Protein AF-A0A1C4S530-F1 (afdb_monomer_lite)

Radius of gyration: 31.11 Å; chains: 1; bounding box: 67×74×78 Å

Structure (mmCIF, N/CA/C/O backbone):
data_AF-A0A1C4S530-F1
#
_entry.id   AF-A0A1C4S530-F1
#
loop_
_atom_site.group_PDB
_atom_site.id
_atom_site.type_symbol
_atom_site.label_atom_id
_atom_site.label_alt_id
_atom_site.label_comp_id
_atom_site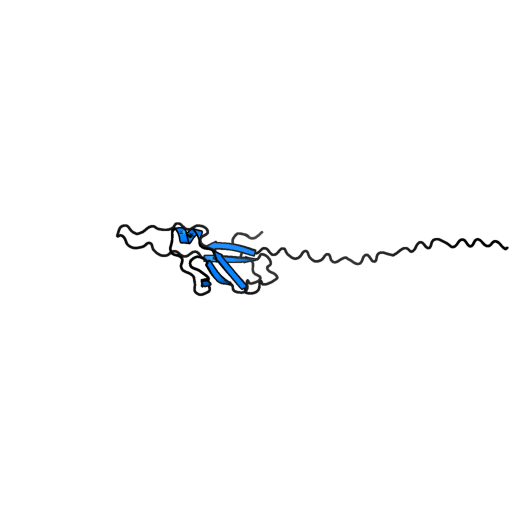.label_asym_id
_atom_site.label_entity_id
_atom_site.label_seq_id
_atom_site.pdbx_PDB_ins_code
_atom_site.Cartn_x
_atom_site.Cartn_y
_atom_site.Cartn_z
_atom_site.occupancy
_atom_site.B_iso_or_equiv
_atom_site.auth_seq_id
_atom_site.auth_comp_id
_atom_site.auth_asym_id
_atom_site.auth_atom_id
_atom_site.pdbx_PDB_model_num
ATOM 1 N N . MET A 1 1 ? 43.757 -61.475 -52.019 1.00 36.56 1 MET A N 1
ATOM 2 C CA . MET A 1 1 ? 43.986 -60.461 -53.071 1.00 36.56 1 MET A CA 1
ATOM 3 C C . MET A 1 1 ? 44.441 -59.167 -52.401 1.00 36.56 1 MET A C 1
ATOM 5 O O . MET A 1 1 ? 43.772 -58.729 -51.484 1.00 36.56 1 MET A O 1
ATOM 9 N N . LYS A 1 2 ? 45.627 -58.675 -52.795 1.00 36.78 2 LYS A N 1
ATOM 10 C CA . LYS A 1 2 ? 46.215 -57.321 -52.653 1.00 36.78 2 LYS A CA 1
ATOM 11 C C . LYS A 1 2 ? 45.880 -56.489 -51.389 1.00 36.78 2 LYS A C 1
ATOM 13 O O . LYS A 1 2 ? 44.809 -55.911 -51.271 1.00 36.78 2 LYS A O 1
ATOM 18 N N . LYS A 1 3 ? 46.882 -56.391 -50.504 1.00 38.97 3 LYS A N 1
ATOM 19 C CA . LYS A 1 3 ? 47.008 -55.445 -49.380 1.00 38.97 3 LYS A CA 1
ATOM 20 C C . LYS A 1 3 ? 47.138 -54.004 -49.886 1.00 38.97 3 LYS A C 1
ATOM 22 O O . LYS A 1 3 ? 48.052 -53.762 -50.668 1.00 38.97 3 LYS A O 1
ATOM 27 N N . THR A 1 4 ? 46.379 -53.073 -49.305 1.00 43.69 4 THR A N 1
ATOM 28 C CA . THR A 1 4 ? 46.829 -51.681 -49.134 1.00 43.69 4 THR A CA 1
ATOM 29 C C . THR A 1 4 ? 46.216 -51.102 -47.856 1.00 43.69 4 THR A C 1
ATOM 31 O O . THR A 1 4 ? 45.026 -50.811 -47.802 1.00 43.69 4 THR A O 1
ATOM 34 N N . LEU A 1 5 ? 47.035 -50.981 -46.808 1.00 44.09 5 LEU A N 1
ATOM 35 C CA . LEU A 1 5 ? 46.754 -50.168 -45.625 1.00 44.09 5 LEU A CA 1
ATOM 36 C C . LEU A 1 5 ? 47.049 -48.715 -46.006 1.00 44.09 5 LEU A C 1
ATOM 38 O O . LEU A 1 5 ? 48.189 -48.406 -46.349 1.00 44.09 5 LEU A O 1
ATOM 42 N N . ILE A 1 6 ? 46.048 -47.840 -45.960 1.00 48.97 6 ILE A N 1
ATOM 43 C CA . ILE A 1 6 ? 46.255 -46.394 -46.074 1.00 48.97 6 ILE A CA 1
ATOM 44 C C . ILE A 1 6 ? 45.982 -45.809 -44.693 1.00 48.97 6 ILE A C 1
ATOM 46 O O . ILE A 1 6 ? 44.839 -45.672 -44.267 1.00 48.97 6 ILE A O 1
ATOM 50 N N . ALA A 1 7 ? 47.067 -45.521 -43.978 1.00 43.31 7 ALA A N 1
ATOM 51 C CA . ALA A 1 7 ? 47.052 -44.620 -42.841 1.00 43.31 7 ALA A CA 1
ATOM 52 C C . ALA A 1 7 ? 46.785 -43.205 -43.369 1.00 43.31 7 ALA A C 1
ATOM 54 O O . ALA A 1 7 ? 47.434 -42.763 -44.317 1.00 43.31 7 ALA A O 1
ATOM 55 N N . SER A 1 8 ? 45.830 -42.486 -42.790 1.00 40.38 8 SER A N 1
ATOM 56 C CA . SER A 1 8 ? 45.622 -41.072 -43.100 1.00 40.38 8 SER A CA 1
ATOM 57 C C . SER A 1 8 ? 45.393 -40.294 -41.812 1.00 40.38 8 SER A C 1
ATOM 59 O O . SER A 1 8 ? 44.363 -40.408 -41.159 1.00 40.38 8 SER A O 1
ATOM 61 N N . ALA A 1 9 ? 46.477 -39.603 -41.460 1.00 43.66 9 ALA A N 1
ATOM 62 C CA . ALA A 1 9 ? 46.663 -38.443 -40.603 1.00 43.66 9 ALA A CA 1
ATOM 63 C C . ALA A 1 9 ? 45.449 -37.911 -39.820 1.00 43.66 9 ALA A C 1
ATOM 65 O O . ALA A 1 9 ? 44.469 -37.430 -40.385 1.00 43.66 9 ALA A O 1
ATOM 66 N N . ALA A 1 10 ? 45.619 -37.867 -38.497 1.00 41.34 10 ALA A N 1
ATOM 67 C CA . ALA A 1 10 ? 44.863 -36.999 -37.610 1.00 41.34 10 ALA A CA 1
ATOM 68 C C . ALA A 1 10 ? 45.062 -35.533 -38.030 1.00 41.34 10 ALA A C 1
ATOM 70 O O . ALA A 1 10 ? 46.158 -34.985 -37.907 1.00 41.34 10 ALA A O 1
ATOM 71 N N . VAL A 1 11 ? 44.001 -34.892 -38.520 1.00 43.22 11 VAL A N 1
ATOM 72 C CA . VAL A 1 11 ? 43.961 -33.436 -38.667 1.00 43.22 11 VAL A CA 1
ATOM 73 C C . VAL A 1 11 ? 43.577 -32.856 -37.310 1.00 43.22 11 VAL A C 1
ATOM 75 O O . VAL A 1 11 ? 42.413 -32.860 -36.914 1.00 43.22 11 VAL A O 1
ATOM 78 N N . LEU A 1 12 ? 44.586 -32.376 -36.586 1.00 45.38 12 LEU A N 1
ATOM 79 C CA . LEU A 1 12 ? 44.434 -31.443 -35.473 1.00 45.38 12 LEU A CA 1
ATOM 80 C C . LEU A 1 12 ? 43.923 -30.112 -36.041 1.00 45.38 12 LEU A C 1
ATOM 82 O O . LEU A 1 12 ? 44.698 -29.241 -36.426 1.00 45.38 12 LEU A O 1
ATOM 86 N N . GLY A 1 13 ? 42.602 -29.976 -36.139 1.00 40.59 13 GLY A N 1
ATOM 87 C CA . GLY A 1 13 ? 41.952 -28.704 -36.424 1.00 40.59 13 GLY A CA 1
ATOM 88 C C . GLY A 1 13 ? 41.958 -27.834 -35.173 1.00 40.59 13 GLY A C 1
ATOM 89 O O . GLY A 1 13 ? 41.076 -27.958 -34.328 1.00 40.59 13 GLY A O 1
ATOM 90 N N . ALA A 1 14 ? 42.957 -26.962 -35.047 1.00 47.00 14 ALA A N 1
ATOM 91 C CA . ALA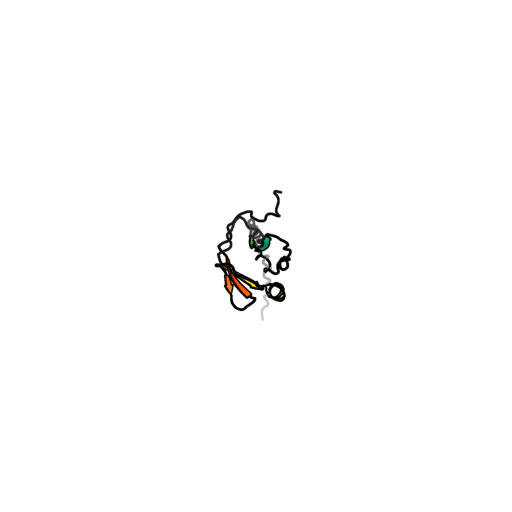 A 1 14 ? 42.938 -25.869 -34.087 1.00 47.00 14 ALA A CA 1
ATOM 92 C C . ALA A 1 14 ? 41.812 -24.894 -34.470 1.00 47.00 14 ALA A C 1
ATOM 94 O O . ALA A 1 14 ? 41.964 -24.073 -35.373 1.00 47.00 14 ALA A O 1
ATOM 95 N N . LEU A 1 15 ? 40.664 -24.991 -33.797 1.00 42.56 15 LEU A N 1
ATOM 96 C CA . LEU A 1 15 ? 39.668 -23.925 -33.795 1.00 42.56 15 LEU A CA 1
ATOM 97 C C . LEU A 1 15 ? 40.229 -22.781 -32.948 1.00 42.56 15 LEU A C 1
ATOM 99 O O . LEU A 1 15 ? 40.203 -22.821 -31.720 1.00 42.56 15 LEU A O 1
ATOM 103 N N . ALA A 1 16 ? 40.790 -21.783 -33.628 1.00 47.94 16 ALA A N 1
ATOM 104 C CA . ALA A 1 16 ? 41.163 -20.515 -33.029 1.00 47.94 16 ALA A CA 1
ATOM 105 C C . ALA A 1 16 ? 39.907 -19.873 -32.422 1.00 47.94 16 ALA A C 1
ATOM 107 O O . ALA A 1 16 ? 39.006 -19.437 -33.140 1.00 47.94 16 ALA A O 1
ATOM 108 N N . ALA A 1 17 ? 39.838 -19.839 -31.093 1.00 47.34 17 ALA A N 1
ATOM 109 C CA . ALA A 1 17 ? 38.860 -19.041 -30.381 1.00 47.34 17 ALA A CA 1
ATOM 110 C C . ALA A 1 17 ? 39.128 -17.569 -30.715 1.00 47.34 17 ALA A C 1
ATOM 112 O O . ALA A 1 17 ? 40.118 -16.987 -30.270 1.00 47.34 17 ALA A O 1
ATOM 113 N N . VAL A 1 18 ? 38.254 -16.968 -31.519 1.00 47.12 18 VAL A N 1
ATOM 114 C CA . VAL A 1 18 ? 38.165 -15.514 -31.631 1.00 47.12 18 VAL A CA 1
ATOM 115 C C . VAL A 1 18 ? 37.648 -14.985 -30.296 1.00 47.12 18 VAL A C 1
ATOM 117 O O . VAL A 1 18 ? 36.452 -14.816 -30.087 1.00 47.12 18 VAL A O 1
ATOM 120 N N . ALA A 1 19 ? 38.561 -14.762 -29.353 1.00 50.94 19 ALA A N 1
ATOM 121 C CA . ALA A 1 19 ? 38.297 -13.972 -28.162 1.00 50.94 19 ALA A CA 1
ATOM 122 C C . ALA A 1 19 ? 38.162 -12.502 -28.588 1.00 50.94 19 ALA A C 1
ATOM 124 O O . ALA A 1 19 ? 39.060 -11.687 -28.391 1.00 50.94 19 ALA A O 1
ATOM 125 N N . GLY A 1 20 ? 37.046 -12.168 -29.241 1.00 49.59 20 GLY A N 1
ATOM 126 C CA . GLY A 1 20 ? 36.557 -10.796 -29.210 1.00 49.59 20 GLY A CA 1
ATOM 127 C C . GLY A 1 20 ? 36.238 -10.438 -27.756 1.00 49.59 20 GLY A C 1
ATOM 128 O O . GLY A 1 20 ? 35.955 -11.347 -26.967 1.00 49.59 20 GLY A O 1
ATOM 129 N N . PRO A 1 21 ? 36.290 -9.156 -27.361 1.00 48.03 21 PRO A N 1
ATOM 130 C CA . PRO A 1 21 ? 35.796 -8.768 -26.053 1.00 48.03 21 PRO A CA 1
ATOM 131 C C . PRO A 1 21 ? 34.336 -9.208 -25.986 1.00 48.03 21 PRO A C 1
ATOM 133 O O . PRO A 1 21 ? 33.477 -8.662 -26.679 1.00 48.03 21 PRO A O 1
ATOM 136 N N . ALA A 1 22 ? 34.065 -10.243 -25.193 1.00 52.09 22 ALA A N 1
ATOM 137 C CA . ALA A 1 22 ? 32.719 -10.522 -24.761 1.00 52.09 22 ALA A CA 1
ATOM 138 C C . ALA A 1 22 ? 32.306 -9.271 -23.992 1.00 52.09 22 ALA A C 1
ATOM 140 O O . ALA A 1 22 ? 32.765 -9.042 -22.873 1.00 52.09 22 ALA A O 1
ATOM 141 N N . VAL A 1 23 ? 31.495 -8.420 -24.622 1.00 55.88 23 VAL A N 1
ATOM 142 C CA . VAL A 1 23 ? 30.657 -7.513 -23.856 1.00 55.88 23 VAL A CA 1
ATOM 143 C C . VAL A 1 23 ? 29.803 -8.459 -23.028 1.00 55.88 23 VAL A C 1
ATOM 145 O O . VAL A 1 23 ? 28.897 -9.118 -23.536 1.00 55.88 23 VAL A O 1
ATOM 148 N N . ALA A 1 24 ? 30.188 -8.653 -21.766 1.00 49.12 24 ALA A N 1
ATOM 149 C CA . ALA A 1 24 ? 29.253 -9.198 -20.806 1.00 49.12 24 ALA A CA 1
ATOM 150 C C . ALA A 1 24 ? 27.981 -8.362 -20.988 1.00 49.12 24 ALA A C 1
ATOM 152 O O . ALA A 1 24 ? 28.112 -7.135 -21.123 1.00 49.12 24 ALA A O 1
ATOM 153 N N . PRO A 1 25 ? 26.783 -8.973 -21.081 1.00 50.59 25 PRO A N 1
ATOM 154 C CA . PRO A 1 25 ? 25.578 -8.169 -21.012 1.00 50.59 25 PRO A CA 1
ATOM 155 C C . PRO A 1 25 ? 25.775 -7.304 -19.775 1.00 50.59 25 PRO A C 1
ATOM 157 O O . PRO A 1 25 ? 26.113 -7.846 -18.716 1.00 50.59 25 PRO A O 1
ATOM 160 N N . ALA A 1 26 ? 25.722 -5.977 -19.943 1.00 54.94 26 ALA A N 1
ATOM 161 C CA . ALA A 1 26 ? 25.691 -5.077 -18.804 1.00 54.94 26 ALA A CA 1
ATOM 162 C C . ALA A 1 26 ? 24.681 -5.715 -17.861 1.00 54.94 26 ALA A C 1
ATOM 164 O O . ALA A 1 26 ? 23.555 -5.960 -18.302 1.00 54.94 26 ALA A O 1
ATOM 165 N N . ALA A 1 27 ? 25.129 -6.157 -16.679 1.00 50.53 27 ALA A N 1
ATOM 166 C CA . ALA A 1 27 ? 24.240 -6.790 -15.723 1.00 50.53 27 ALA A CA 1
ATOM 167 C C . ALA A 1 27 ? 23.031 -5.867 -15.667 1.00 50.53 27 ALA A C 1
ATOM 169 O O . ALA A 1 27 ? 23.225 -4.678 -15.397 1.00 50.53 27 ALA A O 1
ATOM 170 N N . ALA A 1 28 ? 21.860 -6.352 -16.102 1.00 54.94 28 ALA A N 1
ATOM 171 C CA . ALA A 1 28 ? 20.667 -5.524 -16.127 1.00 54.94 28 ALA A CA 1
ATOM 172 C C . ALA A 1 28 ? 20.617 -4.879 -14.748 1.00 54.94 28 ALA A C 1
ATOM 174 O O . ALA A 1 28 ? 20.715 -5.606 -13.753 1.00 54.94 28 ALA A O 1
ATOM 175 N N . ALA A 1 29 ? 20.651 -3.544 -14.693 1.00 62.69 29 ALA A N 1
ATOM 176 C CA . ALA A 1 29 ? 20.607 -2.855 -13.418 1.00 62.69 29 ALA A CA 1
ATOM 177 C C . ALA A 1 29 ? 19.404 -3.445 -12.679 1.00 62.69 29 ALA A C 1
ATOM 179 O O . ALA A 1 29 ? 18.300 -3.442 -13.222 1.00 62.69 29 ALA A O 1
ATOM 180 N N . SER A 1 30 ? 19.661 -4.097 -11.541 1.00 77.56 30 SER A N 1
ATOM 181 C CA . SER A 1 30 ? 18.616 -4.789 -10.796 1.00 77.56 30 SER A CA 1
ATOM 182 C C . SER A 1 30 ? 17.540 -3.764 -10.479 1.00 77.56 30 SER A C 1
ATOM 184 O O . SER A 1 30 ? 17.835 -2.767 -9.824 1.00 77.56 30 SER A O 1
ATOM 186 N N . ASP A 1 31 ? 16.329 -3.995 -10.972 1.00 84.81 31 ASP A N 1
ATOM 187 C CA . ASP A 1 31 ? 15.206 -3.091 -10.772 1.00 84.81 31 ASP A CA 1
ATOM 188 C C . ASP A 1 31 ? 14.248 -3.716 -9.763 1.00 84.81 31 ASP A C 1
ATOM 190 O O . ASP A 1 31 ? 13.508 -4.647 -10.089 1.00 84.81 31 ASP A O 1
ATOM 194 N N . ALA A 1 32 ? 14.331 -3.272 -8.509 1.00 87.94 32 ALA A N 1
ATOM 195 C CA . ALA A 1 32 ? 13.386 -3.678 -7.481 1.00 87.94 32 ALA A CA 1
ATOM 196 C C . ALA A 1 32 ? 12.233 -2.680 -7.423 1.00 87.94 32 ALA A C 1
ATOM 198 O O . ALA A 1 32 ? 12.451 -1.473 -7.481 1.00 87.94 32 ALA A O 1
ATOM 199 N N . LEU A 1 33 ? 11.017 -3.200 -7.266 1.00 90.12 33 LEU A N 1
ATOM 200 C CA . LEU A 1 33 ? 9.833 -2.404 -6.979 1.00 90.12 33 LEU A CA 1
ATOM 201 C C . LEU A 1 33 ? 9.664 -2.294 -5.461 1.00 90.12 33 LEU A C 1
ATOM 203 O O . LEU A 1 33 ? 9.642 -3.305 -4.759 1.00 90.12 33 LEU A O 1
ATOM 207 N N . TRP A 1 34 ? 9.516 -1.074 -4.966 1.00 90.69 34 TRP A N 1
ATOM 208 C CA . TRP A 1 34 ? 9.332 -0.771 -3.554 1.00 90.69 34 TRP A CA 1
ATOM 209 C C . TRP A 1 34 ? 7.919 -0.270 -3.312 1.00 90.69 34 TRP A C 1
ATOM 211 O O . TRP A 1 34 ? 7.445 0.600 -4.037 1.00 90.69 34 TRP A O 1
ATOM 221 N N . LEU A 1 35 ? 7.277 -0.790 -2.269 1.00 91.12 35 LEU A N 1
ATOM 222 C CA . LEU A 1 35 ? 5.991 -0.315 -1.777 1.00 91.12 35 LEU A CA 1
ATOM 223 C C . LEU A 1 35 ? 6.134 0.058 -0.306 1.00 91.12 35 LEU A C 1
ATOM 225 O O . LEU A 1 35 ? 6.746 -0.677 0.469 1.00 91.12 35 LEU A O 1
ATOM 229 N N . TRP A 1 36 ? 5.572 1.197 0.074 1.00 92.12 36 TRP A N 1
ATOM 230 C CA . TRP A 1 36 ? 5.510 1.642 1.463 1.00 92.12 36 TRP A CA 1
ATOM 231 C C . TRP A 1 36 ? 4.277 2.512 1.665 1.00 92.12 36 TRP A C 1
ATOM 233 O O . TRP A 1 36 ? 3.620 2.902 0.702 1.00 92.12 36 TRP A O 1
ATOM 243 N N . SER A 1 37 ? 3.959 2.826 2.914 1.00 91.31 37 SER A N 1
ATOM 244 C CA . SER A 1 37 ? 2.909 3.781 3.237 1.00 91.31 37 SER A CA 1
ATOM 245 C C . SER A 1 37 ? 3.479 5.041 3.878 1.00 91.31 37 SER A C 1
ATOM 247 O O . SER A 1 37 ? 4.513 5.009 4.547 1.00 91.31 37 SER A O 1
ATOM 249 N N . ASP A 1 38 ? 2.786 6.154 3.667 1.00 88.50 38 ASP A N 1
ATOM 250 C CA . ASP A 1 38 ? 2.982 7.406 4.384 1.00 88.50 38 ASP A CA 1
ATOM 251 C C . ASP A 1 38 ? 1.629 7.847 4.985 1.00 88.50 38 ASP A C 1
ATOM 253 O O . ASP A 1 38 ? 0.696 8.167 4.232 1.00 88.50 38 ASP A O 1
ATOM 257 N N . PRO A 1 39 ? 1.468 7.791 6.320 1.00 90.38 39 PRO A N 1
ATOM 258 C CA . PRO A 1 39 ? 2.477 7.381 7.304 1.00 90.38 39 PRO A CA 1
ATOM 259 C C . PRO A 1 39 ? 2.785 5.869 7.270 1.00 90.38 39 PRO A C 1
ATOM 261 O O . PRO A 1 39 ? 1.982 5.060 6.806 1.00 90.38 39 PRO A O 1
ATOM 264 N N . TYR A 1 40 ? 3.954 5.466 7.779 1.00 87.19 40 TYR A N 1
ATOM 265 C CA . TYR A 1 40 ? 4.335 4.043 7.872 1.00 87.19 40 TYR A CA 1
ATOM 266 C C . TYR A 1 40 ? 3.511 3.281 8.924 1.00 87.19 40 TYR A C 1
ATOM 268 O O . TYR A 1 40 ? 3.253 2.089 8.789 1.00 87.19 40 TYR A O 1
ATOM 276 N N . GLU A 1 41 ? 3.079 3.986 9.966 1.00 89.50 41 GLU A N 1
ATOM 277 C CA . GLU A 1 41 ? 2.233 3.468 11.035 1.00 89.50 41 GLU A CA 1
ATOM 278 C C . GLU A 1 41 ? 1.116 4.473 11.311 1.00 89.50 41 GLU A C 1
ATOM 280 O O . GLU A 1 41 ? 1.327 5.687 11.243 1.00 89.50 41 GLU A O 1
ATOM 285 N N . ILE A 1 42 ? -0.077 3.968 11.617 1.00 88.50 42 ILE A N 1
ATOM 286 C CA . ILE A 1 42 ? -1.238 4.790 11.931 1.00 88.50 42 ILE A CA 1
ATOM 287 C C . ILE A 1 42 ? -1.952 4.245 13.162 1.00 88.50 42 ILE A C 1
ATOM 289 O O . ILE A 1 42 ? -2.207 3.048 13.276 1.00 88.50 42 ILE A O 1
ATOM 293 N N . THR A 1 43 ? -2.306 5.146 14.073 1.00 88.31 43 THR A N 1
ATOM 294 C CA . THR A 1 43 ? -3.123 4.822 15.243 1.00 88.31 43 THR A CA 1
ATOM 295 C C . THR A 1 43 ? -4.555 5.233 14.962 1.00 88.31 43 THR A C 1
ATOM 297 O O . THR A 1 43 ? -4.840 6.413 14.753 1.00 88.31 43 THR A O 1
ATOM 300 N N . LEU A 1 44 ? -5.481 4.274 14.975 1.00 85.81 44 LEU A N 1
ATOM 301 C CA . LEU A 1 44 ? -6.892 4.595 14.810 1.00 85.81 44 LEU A CA 1
ATOM 302 C C . LEU A 1 44 ? -7.459 5.260 16.065 1.00 85.81 44 LEU A C 1
ATOM 304 O O . LEU A 1 44 ? -7.388 4.709 17.163 1.00 85.81 44 LEU A O 1
ATOM 308 N N . ALA A 1 45 ? -8.020 6.457 15.893 1.00 84.50 45 ALA A N 1
ATOM 309 C CA . ALA A 1 45 ? -8.775 7.121 16.941 1.00 84.50 45 ALA A CA 1
ATOM 310 C C . ALA A 1 45 ? -10.094 6.375 17.190 1.00 84.50 45 ALA A C 1
ATOM 312 O O . ALA A 1 45 ? -10.759 5.933 16.252 1.00 84.50 45 ALA A O 1
ATOM 313 N N . GLY A 1 46 ? -10.466 6.247 18.463 1.00 82.31 46 GLY A N 1
ATOM 314 C CA . GLY A 1 46 ? -11.806 5.824 18.857 1.00 82.31 46 GLY A CA 1
ATOM 315 C C . GLY A 1 46 ? -12.824 6.966 18.734 1.00 82.31 46 GLY A C 1
ATOM 316 O O . GLY A 1 46 ? -12.448 8.094 18.401 1.00 82.31 46 GLY A O 1
ATOM 317 N N . PRO A 1 47 ? -14.110 6.695 19.007 1.00 83.06 47 PRO A N 1
ATOM 318 C CA . PRO A 1 47 ? -15.129 7.738 19.070 1.00 83.06 47 PRO A CA 1
ATOM 319 C C . PRO A 1 47 ? -14.774 8.794 20.126 1.00 83.06 47 PRO A C 1
ATOM 321 O O . PRO A 1 47 ? -14.130 8.494 21.135 1.00 83.06 47 PRO A O 1
ATOM 324 N N . SER A 1 48 ? -15.208 10.029 19.890 1.00 83.94 48 SER A N 1
ATOM 325 C CA . SER A 1 48 ? -15.006 11.143 20.819 1.00 83.94 48 SER A CA 1
ATOM 326 C C . SER A 1 48 ? -15.808 10.948 22.112 1.00 83.94 48 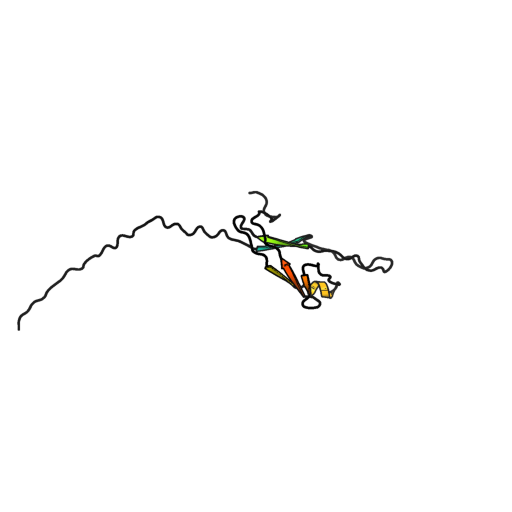SER A C 1
ATOM 328 O O . SER A 1 48 ? -16.798 10.214 22.143 1.00 83.94 48 SER A O 1
ATOM 330 N N . GLU A 1 49 ? -15.435 11.660 23.183 1.00 87.56 49 GLU A N 1
ATOM 331 C CA . GLU A 1 49 ? -16.132 11.594 24.483 1.00 87.56 49 GLU A CA 1
ATOM 332 C C . GLU A 1 49 ? -17.617 11.998 24.409 1.00 87.56 49 GLU A C 1
ATOM 334 O O . GLU A 1 49 ? -18.425 11.553 25.222 1.00 87.56 49 GLU A O 1
ATOM 339 N N . ASP A 1 50 ? -17.993 12.815 23.421 1.00 89.81 50 ASP A N 1
ATOM 340 C CA . ASP A 1 50 ? -19.373 13.236 23.154 1.00 89.81 50 ASP A CA 1
ATOM 341 C C . ASP A 1 50 ? -20.190 12.212 22.337 1.00 89.81 50 ASP A C 1
ATOM 343 O O . ASP A 1 50 ? -21.358 12.454 22.029 1.00 89.81 50 ASP A O 1
ATOM 347 N N . GLY A 1 51 ? -19.594 11.063 21.998 1.00 86.12 51 GLY A N 1
ATOM 348 C CA . GLY A 1 51 ? -20.213 9.993 21.218 1.00 86.12 51 GLY A CA 1
ATOM 349 C C . GLY A 1 51 ? -20.183 10.207 19.703 1.00 86.12 51 GLY A C 1
ATOM 350 O O . GLY A 1 51 ? -20.767 9.402 18.975 1.00 86.12 51 GLY A O 1
ATOM 351 N N . SER A 1 52 ? -19.523 11.259 19.205 1.00 88.94 52 SER A N 1
ATOM 352 C CA . SER A 1 52 ? -19.330 11.446 17.765 1.00 88.94 52 SER A CA 1
ATOM 353 C C . SER A 1 52 ? -18.374 10.392 17.170 1.00 88.94 52 SER A C 1
ATOM 355 O O . SER A 1 52 ? -17.453 9.933 17.857 1.00 88.94 52 SER A O 1
ATOM 357 N N . PRO A 1 53 ? -18.575 9.980 15.898 1.00 85.38 53 PRO A N 1
ATOM 358 C CA . PRO A 1 53 ? -17.669 9.057 15.221 1.00 85.38 53 PRO A CA 1
ATOM 359 C C . PRO A 1 53 ? -16.236 9.587 15.171 1.00 85.38 53 PRO A C 1
ATOM 361 O O . PRO A 1 53 ? -16.011 10.796 15.081 1.00 85.38 53 PRO A O 1
ATOM 364 N N . ALA A 1 54 ? -15.270 8.669 15.174 1.00 87.69 54 ALA A N 1
ATOM 365 C CA . ALA A 1 54 ? -13.872 9.019 14.970 1.00 87.69 54 ALA A CA 1
ATOM 366 C C . ALA A 1 54 ? -13.676 9.704 13.602 1.00 87.69 54 ALA A C 1
ATOM 368 O O . ALA A 1 54 ? -14.332 9.323 12.626 1.00 87.69 54 ALA A O 1
ATOM 369 N N . PRO A 1 55 ? -12.767 10.689 13.490 1.00 87.12 55 PRO A N 1
ATOM 370 C CA . PRO A 1 55 ? -12.441 11.274 12.200 1.00 87.12 55 PRO A CA 1
ATOM 371 C C . PRO A 1 55 ? -11.810 10.223 11.283 1.00 87.12 55 PRO A C 1
ATOM 373 O O . PRO A 1 55 ? -10.985 9.414 11.714 1.00 87.12 55 PRO A O 1
ATOM 376 N N . SER A 1 56 ? -12.161 10.269 9.997 1.00 88.56 56 SER A N 1
ATOM 377 C CA . SER A 1 56 ? -11.497 9.452 8.984 1.00 88.56 56 SER A CA 1
ATOM 378 C C . SER A 1 56 ? -10.012 9.794 8.931 1.00 88.56 56 SER A C 1
ATOM 380 O O . SER A 1 56 ? -9.631 10.966 8.955 1.00 88.56 56 SER A O 1
ATOM 382 N N . GLN A 1 57 ? -9.176 8.768 8.814 1.00 90.69 57 GLN A N 1
ATOM 383 C CA . GLN A 1 57 ? -7.742 8.940 8.642 1.00 90.69 57 GLN A CA 1
ATOM 384 C C . GLN A 1 57 ? -7.302 8.333 7.317 1.00 90.69 57 GLN A C 1
ATOM 386 O O . GLN A 1 57 ? -7.850 7.329 6.869 1.00 90.69 57 GLN A O 1
ATOM 391 N N . SER A 1 58 ? -6.338 8.978 6.668 1.00 91.12 58 SER A N 1
ATOM 392 C CA . SER A 1 58 ? -5.845 8.574 5.353 1.00 91.12 58 SER A CA 1
ATOM 393 C C . SER A 1 58 ? -4.489 7.895 5.476 1.00 91.12 58 SER A C 1
ATOM 395 O O . SER A 1 58 ? -3.617 8.372 6.200 1.00 91.12 58 SER A O 1
ATOM 397 N N . LEU A 1 59 ? -4.312 6.811 4.726 1.00 90.81 59 LEU A N 1
ATOM 398 C CA . LEU A 1 59 ? -3.045 6.112 4.559 1.00 90.81 59 LEU A CA 1
ATOM 399 C C . LEU A 1 59 ? -2.670 6.166 3.080 1.00 90.81 59 LEU A C 1
ATOM 401 O O . LEU A 1 59 ? -3.413 5.662 2.238 1.00 90.81 59 LEU A O 1
ATOM 405 N N . THR A 1 60 ? -1.537 6.782 2.752 1.00 91.88 60 THR A N 1
ATOM 406 C CA . THR A 1 60 ? -1.107 6.894 1.355 1.00 91.88 60 THR A CA 1
ATOM 407 C C . THR A 1 60 ? -0.152 5.762 1.029 1.00 91.88 60 THR A C 1
ATOM 409 O O . THR A 1 60 ? 0.940 5.715 1.584 1.00 91.88 60 THR A O 1
ATOM 412 N N . VAL A 1 61 ? -0.529 4.869 0.116 1.00 91.25 61 VAL A N 1
ATOM 413 C CA . VAL A 1 61 ? 0.393 3.861 -0.422 1.00 91.25 61 VAL A CA 1
ATOM 414 C C . VAL A 1 61 ? 1.229 4.495 -1.528 1.00 91.25 61 VAL A C 1
ATOM 416 O O . VAL A 1 61 ? 0.700 5.097 -2.459 1.00 91.25 61 VAL A O 1
ATOM 419 N N . GLN A 1 62 ? 2.539 4.351 -1.409 1.00 90.81 62 GLN A N 1
ATOM 420 C CA . GLN A 1 62 ? 3.539 4.852 -2.334 1.00 90.81 62 GLN A CA 1
ATOM 421 C C . GLN A 1 62 ? 4.241 3.683 -3.016 1.00 90.81 62 GLN A C 1
ATOM 423 O O . GLN A 1 62 ? 4.364 2.589 -2.457 1.00 90.81 62 GLN A O 1
ATOM 428 N N . ILE A 1 63 ? 4.711 3.931 -4.233 1.00 91.38 63 ILE A N 1
ATOM 429 C CA . ILE A 1 63 ? 5.410 2.945 -5.044 1.00 91.38 63 ILE A CA 1
ATOM 430 C C . ILE A 1 63 ? 6.577 3.609 -5.781 1.00 91.38 63 ILE A C 1
ATOM 432 O O . ILE A 1 63 ? 6.456 4.721 -6.294 1.00 91.38 63 ILE A O 1
ATOM 436 N N . SER A 1 64 ? 7.719 2.932 -5.832 1.00 90.06 64 SER A N 1
ATOM 437 C CA . SER A 1 64 ? 8.886 3.354 -6.612 1.00 90.06 64 SER A CA 1
ATOM 438 C C . SER A 1 64 ? 9.626 2.155 -7.163 1.00 90.06 64 SER A C 1
ATOM 440 O O . SER A 1 64 ? 9.331 1.016 -6.812 1.00 90.06 64 SER A O 1
ATOM 442 N N . HIS A 1 65 ? 10.632 2.416 -7.987 1.00 89.81 65 HIS A N 1
ATOM 443 C CA . HIS A 1 65 ? 11.541 1.389 -8.457 1.00 89.81 65 HIS A CA 1
ATOM 444 C C . HIS A 1 65 ? 12.994 1.888 -8.446 1.00 89.81 65 HIS A C 1
ATOM 446 O O . HIS A 1 65 ? 13.232 3.091 -8.318 1.00 89.81 65 HIS A O 1
ATOM 452 N N . ASP A 1 66 ? 13.961 0.976 -8.495 1.00 86.06 66 ASP A N 1
ATOM 453 C CA . ASP A 1 66 ? 15.380 1.299 -8.293 1.00 86.06 66 ASP A CA 1
ATOM 454 C C . ASP A 1 66 ? 16.089 1.788 -9.562 1.00 86.06 66 ASP A C 1
ATOM 456 O O . ASP A 1 66 ? 17.102 2.494 -9.472 1.00 86.06 66 ASP A O 1
ATOM 460 N N . ASN A 1 67 ? 15.609 1.391 -10.743 1.00 84.81 67 ASN A N 1
ATOM 461 C CA . ASN A 1 67 ? 16.296 1.667 -11.997 1.00 84.81 67 ASN A CA 1
ATOM 462 C C . ASN A 1 67 ? 15.971 3.058 -12.555 1.00 84.81 67 ASN A C 1
ATOM 464 O O . ASN A 1 67 ? 15.027 3.255 -13.306 1.00 84.81 67 ASN A O 1
ATOM 468 N N . THR A 1 68 ? 16.853 4.020 -12.310 1.00 84.88 68 THR A N 1
ATOM 469 C CA . THR A 1 68 ? 16.698 5.394 -12.809 1.00 84.88 68 THR A CA 1
ATOM 470 C C . THR A 1 68 ? 16.946 5.576 -14.313 1.00 84.88 68 THR A C 1
ATOM 472 O O . THR A 1 68 ? 16.902 6.706 -14.796 1.00 84.88 68 THR A O 1
ATOM 475 N N . ALA A 1 69 ? 17.221 4.507 -15.070 1.00 85.50 69 ALA A N 1
ATOM 476 C CA . ALA A 1 69 ? 17.427 4.561 -16.520 1.00 85.50 69 ALA A CA 1
ATOM 477 C C . ALA A 1 69 ? 16.188 4.157 -17.338 1.00 85.50 69 ALA A C 1
ATOM 479 O O . ALA A 1 69 ? 16.163 4.376 -18.551 1.00 85.50 69 ALA A O 1
ATOM 480 N N . THR A 1 70 ? 15.175 3.560 -16.710 1.00 86.00 70 THR A N 1
ATOM 481 C CA . THR A 1 70 ? 13.950 3.092 -17.376 1.00 86.00 70 THR A CA 1
ATOM 482 C C . THR A 1 70 ? 12.723 3.576 -16.620 1.00 86.00 70 THR A C 1
ATOM 484 O O . THR A 1 70 ? 12.814 3.819 -15.429 1.00 86.00 70 THR A O 1
ATOM 487 N N . SER A 1 71 ? 11.577 3.731 -17.281 1.00 91.00 71 SER A N 1
ATOM 488 C CA . SER A 1 71 ? 10.298 3.906 -16.584 1.00 91.00 71 SER A CA 1
ATOM 489 C C . SER A 1 71 ? 9.609 2.556 -16.392 1.00 91.00 71 SER A C 1
ATOM 491 O O . SER A 1 71 ? 9.820 1.623 -17.175 1.00 91.00 71 SER A O 1
ATOM 493 N N . VAL A 1 72 ? 8.764 2.457 -15.365 1.00 91.25 72 VAL A N 1
ATOM 494 C CA . VAL A 1 72 ? 7.814 1.346 -15.227 1.00 91.25 72 VAL A CA 1
ATOM 495 C C . VAL A 1 72 ? 6.473 1.815 -15.785 1.00 91.25 72 VAL A C 1
ATOM 497 O O . VAL A 1 72 ? 5.918 2.767 -15.237 1.00 91.25 72 VAL A O 1
ATOM 500 N N . PRO A 1 73 ? 5.937 1.183 -16.846 1.00 93.38 73 PRO A N 1
ATOM 501 C CA . PRO A 1 73 ? 4.669 1.586 -17.444 1.00 93.38 73 PRO A CA 1
ATOM 502 C C . PRO A 1 73 ? 3.522 1.648 -16.434 1.00 93.38 73 PRO A C 1
ATOM 504 O O . PRO A 1 73 ? 3.517 0.931 -15.432 1.00 93.38 73 PRO A O 1
ATOM 507 N N . ALA A 1 74 ? 2.518 2.471 -16.743 1.00 95.50 74 ALA A N 1
ATOM 508 C CA . ALA A 1 74 ? 1.281 2.524 -15.971 1.00 95.50 74 ALA A CA 1
ATOM 509 C C . ALA A 1 74 ? 0.635 1.134 -15.853 1.00 95.50 74 ALA A C 1
ATOM 511 O O . ALA A 1 74 ? 0.696 0.319 -16.780 1.00 95.50 74 ALA A O 1
ATOM 512 N N . GLY A 1 75 ? -0.012 0.881 -14.718 1.00 94.62 75 GLY A N 1
ATOM 513 C CA . GLY A 1 75 ? -0.554 -0.429 -14.398 1.00 94.62 75 GLY A CA 1
ATOM 514 C C . GLY A 1 75 ? -1.649 -0.378 -13.344 1.00 94.62 75 GLY A C 1
ATOM 515 O O . GLY A 1 75 ? -2.384 0.604 -13.214 1.00 94.62 75 GLY A O 1
ATOM 516 N N . THR A 1 76 ? -1.778 -1.479 -12.613 1.00 95.88 76 THR A N 1
ATOM 517 C CA . THR A 1 76 ? -2.781 -1.637 -11.563 1.00 95.88 76 THR A CA 1
ATOM 518 C C . THR A 1 76 ? -2.161 -2.225 -10.307 1.00 95.88 76 THR A C 1
ATOM 520 O O . THR A 1 76 ? -1.355 -3.151 -10.389 1.00 95.88 76 THR A O 1
ATOM 523 N N . LEU A 1 77 ? -2.598 -1.734 -9.152 1.00 94.56 77 LEU A N 1
ATOM 524 C CA . LEU A 1 77 ? -2.287 -2.273 -7.836 1.00 94.56 77 LEU A CA 1
ATOM 525 C C . LEU A 1 77 ? -3.575 -2.785 -7.191 1.00 94.56 77 LEU A C 1
ATOM 527 O O . LEU A 1 77 ? -4.487 -2.004 -6.932 1.00 94.56 77 LEU A O 1
ATOM 531 N N . THR A 1 78 ? -3.646 -4.085 -6.920 1.00 96.31 78 THR A N 1
ATOM 532 C CA . THR A 1 78 ? -4.722 -4.657 -6.104 1.00 96.31 78 THR A CA 1
ATOM 533 C C . THR A 1 78 ? -4.387 -4.456 -4.631 1.00 96.31 78 THR A C 1
ATOM 535 O O . THR A 1 78 ? -3.311 -4.853 -4.184 1.00 96.31 78 THR A O 1
ATOM 538 N N . VAL A 1 79 ? -5.300 -3.841 -3.884 1.00 95.25 79 VAL A N 1
ATOM 539 C CA . VAL A 1 79 ? -5.174 -3.596 -2.445 1.00 95.25 79 VAL A CA 1
ATOM 540 C C . VAL A 1 79 ? -6.217 -4.429 -1.716 1.00 95.25 79 VAL A C 1
ATOM 542 O O . VAL A 1 79 ? -7.410 -4.290 -1.977 1.00 95.25 79 VAL A O 1
ATOM 545 N N . ASP A 1 80 ? -5.755 -5.269 -0.795 1.00 95.81 80 ASP A N 1
ATOM 546 C CA . ASP A 1 80 ? -6.591 -6.001 0.154 1.00 95.81 80 ASP A CA 1
ATOM 547 C C . ASP A 1 80 ? -6.516 -5.310 1.520 1.00 95.81 80 ASP A C 1
ATOM 549 O O . ASP A 1 80 ? -5.450 -5.218 2.127 1.00 95.81 80 ASP A O 1
ATOM 553 N N . ALA A 1 81 ? -7.651 -4.792 1.980 1.00 94.81 81 ALA A N 1
ATOM 554 C CA . ALA A 1 81 ? -7.805 -4.118 3.260 1.00 94.81 81 ALA A CA 1
ATOM 555 C C . ALA A 1 81 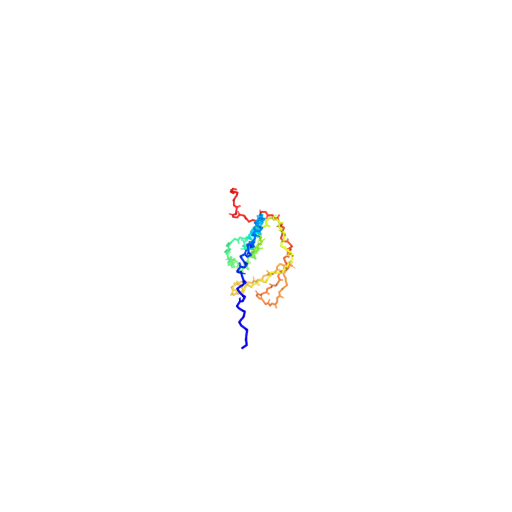? -8.646 -4.941 4.250 1.00 94.81 81 ALA A C 1
ATOM 557 O O . ALA A 1 81 ? -9.153 -4.377 5.217 1.00 94.81 81 ALA A O 1
ATOM 558 N N . SER A 1 82 ? -8.809 -6.254 4.035 1.00 96.12 82 SER A N 1
ATOM 559 C CA . SER A 1 82 ? -9.670 -7.121 4.858 1.00 96.12 82 SER A CA 1
ATOM 560 C C . SER A 1 82 ? -9.335 -7.070 6.349 1.00 96.12 82 SER A C 1
ATOM 562 O O . SER A 1 82 ? -10.241 -7.015 7.181 1.00 96.12 82 SER A O 1
ATOM 564 N N . ASP A 1 83 ? -8.048 -7.007 6.692 1.00 93.38 83 ASP A N 1
ATOM 565 C CA . ASP A 1 83 ? -7.617 -6.908 8.087 1.00 93.38 83 ASP A CA 1
ATOM 566 C C . ASP A 1 83 ? -8.063 -5.586 8.722 1.00 93.38 83 ASP A C 1
ATOM 568 O O . ASP A 1 83 ? -8.595 -5.586 9.829 1.00 93.38 83 ASP A O 1
ATOM 572 N N . VAL A 1 84 ? -7.926 -4.463 8.011 1.00 91.25 84 VAL A N 1
ATOM 573 C CA . VAL A 1 84 ? -8.369 -3.141 8.489 1.00 91.25 84 VAL A CA 1
ATOM 574 C C . VAL A 1 84 ? -9.895 -3.067 8.547 1.00 91.25 84 VAL A C 1
ATOM 576 O O . VAL A 1 84 ? -10.459 -2.584 9.529 1.00 91.25 84 VAL A O 1
ATOM 579 N N . ALA A 1 85 ? -10.569 -3.613 7.534 1.00 92.81 85 ALA A N 1
ATOM 580 C CA . ALA A 1 85 ? -12.023 -3.665 7.442 1.00 92.81 85 ALA A CA 1
ATOM 581 C C . ALA A 1 85 ? -12.675 -4.463 8.585 1.00 92.81 85 ALA A C 1
ATOM 583 O O . ALA A 1 85 ? -13.857 -4.282 8.871 1.00 92.81 85 ALA A O 1
ATOM 584 N N . SER A 1 86 ? -11.914 -5.319 9.278 1.00 92.75 86 SER A N 1
ATOM 585 C CA . SER A 1 86 ? -12.411 -6.061 10.441 1.00 92.75 86 SER A CA 1
ATOM 586 C C . SER A 1 86 ? -12.699 -5.178 11.667 1.00 92.75 86 SER A C 1
ATOM 588 O O . SER A 1 86 ? -13.442 -5.601 12.554 1.00 92.75 86 SER A O 1
ATOM 590 N N . PHE A 1 87 ? -12.145 -3.959 11.725 1.00 89.69 87 PHE A N 1
ATOM 591 C CA . PHE A 1 87 ? -12.326 -3.034 12.853 1.00 89.69 87 PHE A CA 1
ATOM 592 C C . PHE A 1 87 ? -12.533 -1.562 12.461 1.00 89.69 87 PHE A C 1
ATOM 594 O O . PHE A 1 87 ? -12.775 -0.738 13.344 1.00 89.69 87 PHE A O 1
ATOM 601 N N . ALA A 1 88 ? -12.456 -1.210 11.176 1.00 89.12 88 ALA A N 1
ATOM 602 C CA . ALA A 1 88 ? -12.681 0.147 10.687 1.00 89.12 88 ALA A CA 1
ATOM 603 C C . ALA A 1 88 ? -13.393 0.157 9.329 1.00 89.12 88 ALA A C 1
ATOM 605 O O . ALA A 1 88 ? -13.239 -0.756 8.524 1.00 89.12 88 ALA A O 1
ATOM 606 N N . GLU A 1 89 ? -14.147 1.218 9.048 1.00 90.56 89 GLU A N 1
ATOM 607 C CA . GLU A 1 89 ? -14.707 1.439 7.713 1.00 90.56 89 GLU A CA 1
ATOM 608 C C . GLU A 1 89 ? -13.600 1.854 6.732 1.00 90.56 89 GLU A C 1
ATOM 610 O O . GLU A 1 89 ? -12.774 2.720 7.036 1.00 90.56 89 GLU A O 1
ATOM 615 N N . VAL A 1 90 ? -13.592 1.254 5.539 1.00 93.06 90 VAL A N 1
ATOM 616 C CA . VAL A 1 90 ? -12.613 1.546 4.483 1.00 93.06 90 VAL A CA 1
ATOM 617 C C . VAL A 1 90 ? -13.264 2.400 3.404 1.00 93.06 90 VAL A C 1
ATOM 619 O O . VAL A 1 90 ? -14.332 2.078 2.885 1.00 93.06 90 VAL A O 1
ATOM 622 N N . THR A 1 91 ? -12.592 3.488 3.034 1.00 93.69 91 THR A N 1
ATOM 623 C CA . THR A 1 91 ? -12.978 4.328 1.897 1.00 93.69 91 THR A CA 1
ATOM 624 C C . THR A 1 91 ? -11.854 4.347 0.873 1.00 93.69 91 THR A C 1
ATOM 626 O O . THR A 1 91 ? -10.675 4.397 1.224 1.00 93.69 91 THR A O 1
ATOM 629 N N . TRP A 1 92 ? -12.221 4.280 -0.406 1.00 94.50 92 TRP A N 1
ATOM 630 C CA . TRP A 1 92 ? -11.270 4.178 -1.509 1.00 94.50 92 TRP A CA 1
ATOM 631 C C . TRP A 1 92 ? -11.104 5.526 -2.221 1.00 94.50 92 TRP A C 1
ATOM 633 O O . TRP A 1 92 ? -12.096 6.235 -2.424 1.00 94.50 92 TRP A O 1
ATOM 643 N N . PRO A 1 93 ? -9.878 5.901 -2.630 1.00 94.62 93 PRO A N 1
ATOM 644 C CA . PRO A 1 93 ? -9.664 7.101 -3.426 1.00 94.62 93 PRO A CA 1
ATOM 645 C C . PRO A 1 93 ? -10.195 6.909 -4.854 1.00 94.62 93 PRO A C 1
ATOM 647 O O . PRO A 1 93 ? -10.391 5.792 -5.327 1.00 94.62 93 PRO A O 1
ATOM 650 N N . ALA A 1 94 ? -10.393 8.014 -5.574 1.00 95.56 94 ALA A N 1
ATOM 651 C CA . ALA A 1 94 ? -11.047 8.012 -6.887 1.00 95.56 94 ALA A CA 1
ATOM 652 C C . ALA A 1 94 ? -10.318 7.199 -7.975 1.00 95.56 94 ALA A C 1
ATOM 654 O O . ALA A 1 94 ? -10.926 6.839 -8.979 1.00 95.56 94 ALA A O 1
ATOM 655 N N . ASN A 1 95 ? -9.022 6.923 -7.806 1.00 94.62 95 ASN A N 1
ATOM 656 C CA . ASN A 1 95 ? -8.248 6.090 -8.726 1.00 94.62 95 ASN A CA 1
ATOM 657 C C . ASN A 1 95 ? -8.392 4.582 -8.452 1.00 94.62 95 ASN A C 1
ATOM 659 O O . ASN A 1 95 ? -7.765 3.794 -9.158 1.00 94.62 95 ASN A O 1
ATOM 663 N N . CYS A 1 96 ? -9.181 4.181 -7.452 1.00 97.25 96 CYS A N 1
ATOM 664 C CA . CYS A 1 96 ? -9.431 2.790 -7.096 1.00 97.25 96 CYS A CA 1
ATOM 665 C C . CYS A 1 96 ? -10.876 2.387 -7.391 1.00 97.25 96 CYS A C 1
ATOM 667 O O . CYS A 1 96 ? -11.821 3.064 -6.992 1.00 97.25 96 CYS A O 1
ATOM 669 N N . GLN A 1 97 ? -11.035 1.246 -8.058 1.00 97.75 97 GLN A N 1
ATOM 670 C CA . GLN A 1 97 ? -12.317 0.605 -8.305 1.00 97.75 97 GLN A CA 1
ATOM 671 C C . GLN A 1 97 ? -12.492 -0.554 -7.309 1.00 97.75 97 GLN A C 1
ATOM 673 O O . GLN A 1 97 ? -11.728 -1.521 -7.386 1.00 97.75 97 GLN A O 1
ATOM 678 N N . PRO A 1 98 ? -13.467 -0.495 -6.384 1.00 96.88 98 PRO A N 1
ATOM 679 C CA . PRO A 1 98 ? -13.752 -1.607 -5.480 1.00 96.88 98 PRO A CA 1
ATOM 680 C C . PRO A 1 98 ? -14.217 -2.841 -6.259 1.00 96.88 98 PRO A C 1
ATOM 682 O O . PRO A 1 98 ? -15.109 -2.742 -7.105 1.00 96.88 98 PRO A O 1
ATOM 685 N N . GLU A 1 99 ? -13.628 -4.000 -5.968 1.00 96.31 99 GLU A N 1
ATOM 686 C CA . GLU A 1 99 ? -14.081 -5.295 -6.498 1.00 96.31 99 GLU A CA 1
ATOM 687 C C . GLU A 1 99 ? -15.053 -5.980 -5.531 1.00 96.31 99 GLU A C 1
ATOM 689 O O . GLU A 1 99 ? -15.978 -6.675 -5.951 1.00 96.31 99 GLU A O 1
ATOM 694 N N . ASN A 1 100 ? -14.854 -5.761 -4.231 1.00 93.56 100 ASN A N 1
ATOM 695 C CA . ASN A 1 100 ? -15.734 -6.194 -3.153 1.00 93.56 100 ASN A CA 1
ATOM 696 C C . ASN A 1 100 ? -15.647 -5.187 -1.983 1.00 93.56 100 ASN A C 1
ATOM 698 O O . ASN A 1 100 ? -15.131 -4.082 -2.149 1.00 93.56 100 ASN A O 1
ATOM 702 N N . GLU A 1 101 ? -16.176 -5.544 -0.811 1.00 88.62 101 GLU A N 1
ATOM 703 C CA . GLU A 1 101 ? -16.215 -4.657 0.363 1.00 88.62 101 GLU A CA 1
ATOM 704 C C . GLU A 1 101 ? -14.824 -4.323 0.936 1.00 88.62 101 GLU A C 1
ATOM 706 O O . GLU A 1 101 ? -14.655 -3.262 1.532 1.00 88.62 101 GLU A O 1
ATOM 711 N N . THR A 1 102 ? -13.820 -5.184 0.740 1.00 95.44 102 THR A N 1
ATOM 712 C CA . THR A 1 102 ? -12.488 -5.060 1.358 1.00 95.44 102 THR A CA 1
ATOM 713 C C . THR A 1 102 ? -11.331 -5.017 0.360 1.00 95.44 102 THR A C 1
ATOM 715 O O . THR A 1 102 ? -10.201 -4.736 0.750 1.00 95.44 102 THR A O 1
ATOM 718 N N . THR A 1 103 ? -11.581 -5.263 -0.927 1.00 97.00 103 THR A N 1
ATOM 719 C CA . THR A 1 103 ? -10.574 -5.275 -1.996 1.00 97.00 103 THR A CA 1
ATOM 720 C C . THR A 1 103 ? -10.902 -4.24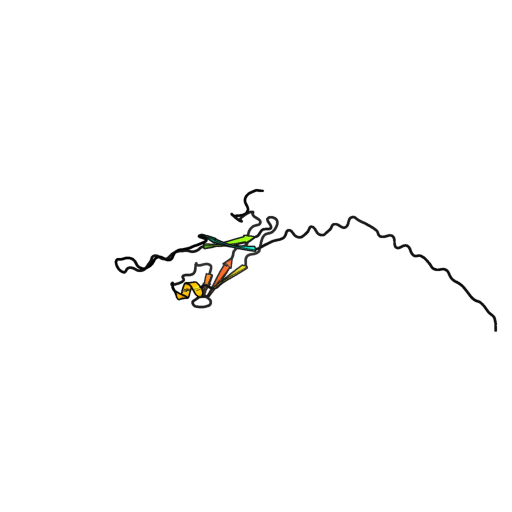9 -3.077 1.00 97.00 103 THR A C 1
ATOM 722 O O . THR A 1 103 ? -12.043 -4.161 -3.541 1.00 97.00 103 THR A O 1
ATOM 725 N N . ALA A 1 104 ? -9.886 -3.522 -3.541 1.00 97.81 104 ALA A N 1
ATOM 726 C CA . ALA A 1 104 ? -9.996 -2.621 -4.683 1.00 97.81 104 ALA A CA 1
ATOM 727 C C . ALA A 1 104 ? -8.796 -2.732 -5.625 1.00 97.81 104 ALA A C 1
ATOM 729 O O . ALA A 1 104 ? -7.674 -3.021 -5.209 1.00 97.81 104 ALA A O 1
ATOM 730 N N . VAL A 1 105 ? -9.032 -2.447 -6.904 1.00 98.00 105 VAL A N 1
ATOM 731 C CA . VAL A 1 105 ? -7.986 -2.327 -7.921 1.00 98.00 105 VAL A CA 1
ATOM 732 C C . VAL A 1 105 ? -7.757 -0.853 -8.216 1.00 98.00 105 VAL A C 1
ATOM 734 O O . VAL A 1 105 ? -8.645 -0.151 -8.699 1.00 98.00 105 VAL A O 1
ATOM 737 N N . CYS A 1 106 ? -6.551 -0.384 -7.926 1.00 96.81 106 CYS A N 1
ATOM 738 C CA . CYS A 1 106 ? -6.132 0.997 -8.092 1.00 96.81 106 CYS A CA 1
ATOM 739 C C . CYS A 1 106 ? -5.311 1.166 -9.362 1.00 96.81 106 CYS A C 1
ATOM 741 O O . CYS A 1 106 ? -4.342 0.442 -9.582 1.00 96.81 106 CYS A O 1
ATOM 743 N N . ILE A 1 107 ? -5.662 2.150 -10.184 1.00 96.69 107 ILE A N 1
ATOM 744 C CA . ILE A 1 107 ? -4.843 2.536 -11.331 1.00 96.69 107 ILE A CA 1
ATOM 745 C C . ILE A 1 107 ? -3.587 3.225 -10.798 1.00 96.69 107 ILE A C 1
ATOM 747 O O . ILE A 1 107 ? -3.677 4.183 -10.021 1.00 96.69 107 ILE A O 1
ATOM 751 N N . THR A 1 108 ? -2.426 2.739 -11.233 1.00 93.94 108 THR A N 1
ATOM 752 C CA . THR A 1 108 ? -1.126 3.338 -10.945 1.00 93.94 108 THR A CA 1
ATOM 753 C C . THR A 1 108 ? -0.591 4.028 -12.202 1.00 93.94 108 THR A C 1
ATOM 755 O O . THR A 1 108 ? -0.599 3.436 -13.286 1.00 93.94 108 THR A O 1
ATOM 758 N N . PRO A 1 109 ? -0.147 5.293 -12.103 1.00 92.94 109 PRO A N 1
ATOM 759 C CA . PRO A 1 109 ? 0.490 5.966 -13.227 1.00 92.94 109 PRO A CA 1
ATOM 760 C C . PRO A 1 109 ? 1.847 5.323 -13.549 1.00 92.94 109 PRO A C 1
ATOM 762 O O . PRO A 1 109 ? 2.361 4.506 -12.785 1.00 92.94 109 PRO A O 1
ATOM 765 N N . GLU A 1 110 ? 2.435 5.711 -14.681 1.00 93.44 110 GLU A N 1
ATOM 766 C CA . GLU A 1 110 ? 3.821 5.358 -15.001 1.00 93.44 110 GLU A CA 1
ATOM 767 C C . GLU A 1 110 ? 4.758 5.835 -13.882 1.00 93.44 110 GLU A C 1
ATOM 769 O O . GLU A 1 110 ? 4.659 6.981 -13.432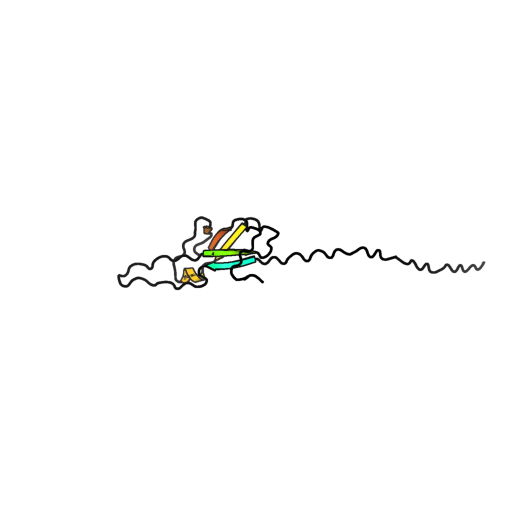 1.00 93.44 110 GLU A O 1
ATOM 774 N N . LEU A 1 111 ? 5.669 4.962 -13.442 1.00 91.00 111 LEU A N 1
ATOM 775 C CA . LEU A 1 111 ? 6.716 5.331 -12.496 1.00 91.00 111 LEU A CA 1
ATOM 776 C C . LEU A 1 111 ? 7.902 5.889 -13.281 1.00 91.00 111 LEU A C 1
ATOM 778 O O . LEU A 1 111 ? 8.458 5.183 -14.133 1.00 91.00 111 LEU A O 1
ATOM 782 N N . PRO A 1 112 ? 8.283 7.150 -13.030 1.00 86.62 112 PRO A N 1
ATOM 783 C CA . PRO A 1 112 ? 9.363 7.779 -13.759 1.00 86.62 112 PRO A CA 1
ATOM 784 C C . PRO A 1 112 ? 10.707 7.183 -13.350 1.00 86.62 112 PRO A C 1
ATOM 786 O O . PRO A 1 112 ? 10.913 6.792 -12.202 1.00 86.62 112 PRO A O 1
ATOM 789 N N . ALA A 1 113 ? 11.652 7.243 -14.282 1.00 80.00 113 ALA A N 1
ATOM 790 C CA . ALA A 1 113 ? 13.051 6.931 -14.050 1.00 80.00 113 ALA A CA 1
ATOM 791 C C . ALA A 1 113 ? 13.672 8.008 -13.127 1.00 80.00 113 ALA A C 1
ATOM 793 O O . ALA A 1 113 ? 14.231 9.002 -13.594 1.00 80.00 113 ALA A O 1
ATOM 794 N N . ALA A 1 114 ? 13.488 7.896 -11.808 1.00 65.31 114 ALA A N 1
ATOM 795 C CA . ALA A 1 114 ? 13.912 8.910 -10.840 1.00 65.31 114 ALA A CA 1
ATOM 796 C C . ALA A 1 114 ? 14.334 8.293 -9.493 1.00 65.31 114 ALA A C 1
ATOM 798 O O . ALA A 1 114 ? 13.811 7.252 -9.097 1.00 65.31 114 ALA A O 1
ATOM 799 N N . PRO A 1 115 ? 15.265 8.925 -8.749 1.00 53.91 115 PRO A N 1
ATOM 800 C CA . PRO A 1 115 ? 15.687 8.449 -7.439 1.00 53.91 115 PRO A CA 1
ATOM 801 C C . PRO A 1 115 ? 14.635 8.840 -6.396 1.00 53.91 115 PRO A C 1
ATOM 803 O O . PRO A 1 115 ? 14.775 9.845 -5.706 1.00 53.91 115 PRO A O 1
ATOM 806 N N . THR A 1 116 ? 13.545 8.087 -6.293 1.00 58.84 116 THR A N 1
ATOM 807 C CA . THR A 1 116 ? 12.488 8.379 -5.312 1.00 58.84 116 THR A CA 1
ATOM 808 C C . THR A 1 116 ? 12.244 7.188 -4.404 1.00 58.84 116 THR A C 1
ATOM 810 O O . THR A 1 116 ? 11.123 6.711 -4.285 1.00 58.84 116 THR A O 1
ATOM 813 N N . HIS A 1 117 ? 13.300 6.718 -3.741 1.00 53.53 117 HIS A N 1
ATOM 814 C CA . HIS A 1 117 ? 13.142 5.952 -2.512 1.00 53.53 117 HIS A CA 1
ATOM 815 C C . HIS A 1 117 ? 13.720 6.778 -1.347 1.00 53.53 117 HIS A C 1
ATOM 817 O O . HIS A 1 117 ? 14.938 6.961 -1.290 1.00 53.53 117 HIS A O 1
ATOM 823 N N . PRO A 1 118 ? 12.894 7.295 -0.416 1.00 55.41 118 PRO A N 1
ATOM 824 C CA . PRO A 1 118 ? 13.349 8.212 0.636 1.00 55.41 118 PRO A CA 1
ATOM 825 C C . PRO A 1 118 ? 14.355 7.593 1.624 1.00 55.41 118 PRO A C 1
ATOM 827 O O . PRO A 1 118 ? 15.073 8.327 2.297 1.00 55.41 118 PRO A O 1
ATOM 830 N N . LEU A 1 119 ? 14.463 6.261 1.690 1.00 54.62 119 LEU A N 1
ATOM 831 C CA . LEU A 1 119 ? 15.449 5.561 2.529 1.00 54.62 119 LEU A CA 1
ATOM 832 C C . LEU A 1 119 ? 16.812 5.338 1.851 1.00 54.62 119 LEU A C 1
ATOM 834 O O . LEU A 1 119 ? 17.754 4.901 2.511 1.00 54.62 119 LEU A O 1
ATOM 838 N N . ARG A 1 120 ? 16.962 5.652 0.556 1.00 54.59 120 ARG A N 1
ATOM 839 C CA . ARG A 1 120 ? 18.245 5.533 -0.148 1.00 54.59 120 ARG A CA 1
ATOM 840 C C . ARG A 1 120 ? 18.957 6.883 -0.128 1.00 54.59 120 ARG A C 1
ATOM 842 O O . ARG A 1 120 ? 19.024 7.594 -1.126 1.00 54.59 120 ARG A O 1
ATOM 849 N N . GLY A 1 121 ? 19.441 7.249 1.059 1.00 44.06 121 GLY A N 1
ATOM 850 C CA . GLY A 1 121 ? 20.322 8.398 1.246 1.00 44.06 121 GLY A CA 1
ATOM 851 C C . GLY A 1 121 ? 21.538 8.315 0.320 1.00 44.06 121 GLY A C 1
ATOM 852 O O . GLY A 1 121 ? 22.067 7.229 0.083 1.00 44.06 121 GLY A O 1
ATOM 853 N N . SER A 1 122 ? 21.941 9.471 -0.208 1.00 45.72 122 SER A N 1
ATOM 854 C CA . SER A 1 122 ? 23.119 9.673 -1.048 1.00 45.72 122 SER A CA 1
ATOM 855 C C . SER A 1 122 ? 24.333 8.918 -0.501 1.00 45.72 122 SER A C 1
ATOM 857 O O . SER A 1 122 ? 24.830 9.250 0.577 1.00 45.72 122 SER A O 1
ATOM 859 N N . ALA A 1 123 ? 24.791 7.916 -1.246 1.00 37.16 123 ALA A N 1
ATOM 860 C CA . ALA A 1 123 ? 26.116 7.329 -1.094 1.00 37.16 123 ALA A CA 1
ATOM 861 C C . ALA A 1 123 ? 27.035 7.897 -2.178 1.00 37.16 123 ALA A C 1
ATOM 863 O O . ALA A 1 123 ? 26.549 8.050 -3.324 1.00 37.16 123 ALA A O 1
#

Foldseek 3Di:
DDDDDDDDDDPPPPPPPPPDPPPPPPPPPDKDKDKAKVVNDDDFDQADPVRHGGDDDDIHIDMAIDALVDKAAKDKDKDFQPVVVVPDQDDDDPQWDDPDRGIIIGTGHIHHSDPPDPPPPDD

Secondary structure (DSSP, 8-state):
---------------------------PPP--EEEEEESSS-PPP---TTSPPPPP---EEEEEES-TTSPBPPEEEEEE-HHHHTTS-----TTEEESSSSEEEEEEPPBPSS---TT----

pLDDT: mean 77.36, std 20.53, range [36.56, 98.0]

Sequence (123 aa):
MKKTLIASAAVLGALAAVAGPAVAPAAAASDALWLWSDPYEITLAGPSEDGSPAPSQSLTVQISHDNTATSVPAGTLTVDASDVASFAEVTWPANCQPENETTAVCITPELPAAPTHPLRGSA